Protein AF-A0A7J4B274-F1 (afdb_monomer)

Foldseek 3Di:
DQLLVQCPVVDDPVLSVQDDSDWDDDQLEIEDEDDPVCVVVLLVSVVSVCVVPVSHQWYWYWDDFQDDPVRDTDIDTPGD

Secondary structure (DSSP, 8-state):
--HHHHHHTTS-HHHHHH-----EEETTEEEE---GGGGGGHHHHHHHHHHH-TT--EEEEEEEEEETTTTEEEEEEEE-

Nearest PDB structures (foldseek):
 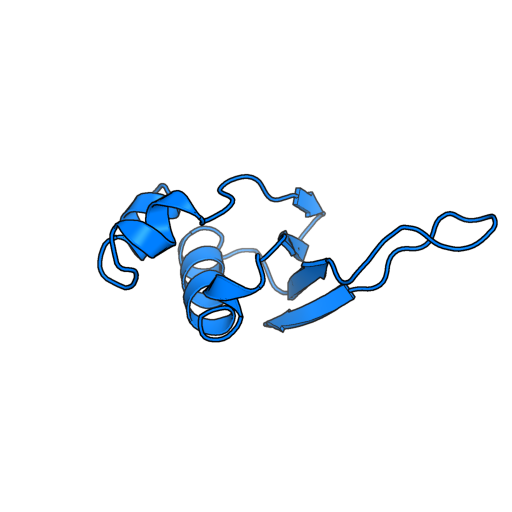 5wt1-assembly1_A  TM=8.513E-01  e=2.079E-05  Pyrococcus abyssi GE5
  5yac-assembly1_A  TM=7.877E-01  e=2.904E-05  Pyrococcus abyssi GE5
  5hjk-assembly1_A  TM=8.277E-01  e=4.336E-05  Pyrococcus abyssi GE5
  2zzm-assembly1_A  TM=7.869E-01  e=2.016E-04  Methanocaldococcus jannaschii
  3a26-assembly1_A  TM=6.915E-01  e=1.309E-03  Pyrococcus horikoshii

Structure (mmCIF, N/CA/C/O backbone):
data_AF-A0A7J4B274-F1
#
_entry.id   AF-A0A7J4B274-F1
#
loop_
_atom_site.group_PDB
_atom_site.id
_atom_site.type_symbol
_atom_site.label_atom_id
_atom_site.label_alt_id
_atom_site.label_comp_id
_atom_site.label_asym_id
_atom_site.label_entity_id
_atom_site.label_seq_id
_atom_site.pdbx_PDB_ins_code
_atom_site.Cartn_x
_atom_site.Cartn_y
_atom_site.Cartn_z
_atom_site.occupancy
_atom_site.B_iso_or_equiv
_atom_site.auth_seq_id
_atom_site.auth_comp_id
_atom_site.auth_asym_id
_atom_site.auth_atom_id
_atom_site.pdbx_PDB_model_num
ATOM 1 N N . MET A 1 1 ? -9.422 14.393 0.570 1.00 59.72 1 MET A N 1
ATOM 2 C CA . MET A 1 1 ? -9.445 13.719 1.886 1.00 59.72 1 MET A CA 1
ATOM 3 C C . MET A 1 1 ? -8.087 13.112 2.128 1.00 59.72 1 MET A C 1
ATOM 5 O O . MET A 1 1 ? -7.556 12.486 1.216 1.00 59.72 1 MET A O 1
ATOM 9 N N . GLU A 1 2 ? -7.519 13.307 3.311 1.00 72.75 2 GLU A N 1
ATOM 10 C CA . GLU A 1 2 ? -6.272 12.634 3.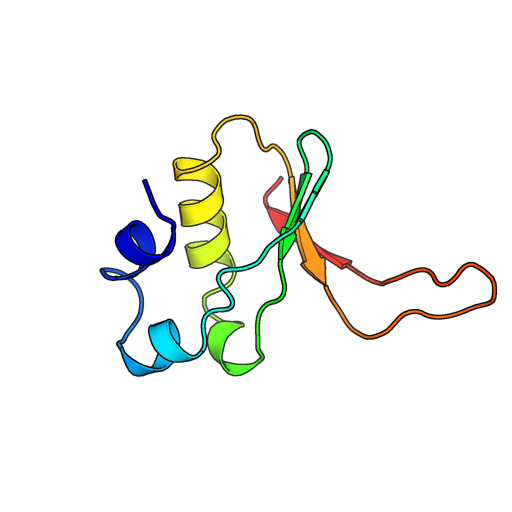659 1.00 72.75 2 GLU A CA 1
ATOM 11 C C . GLU A 1 2 ? -6.548 11.180 4.049 1.00 72.75 2 GLU A C 1
ATOM 13 O O . GLU A 1 2 ? -7.498 10.869 4.765 1.00 72.75 2 GLU A O 1
ATOM 18 N N . ILE A 1 3 ? -5.676 10.263 3.634 1.00 79.00 3 ILE A N 1
ATOM 19 C CA . ILE A 1 3 ? -5.786 8.841 3.999 1.00 79.00 3 ILE A CA 1
ATOM 20 C C . ILE A 1 3 ? -5.751 8.616 5.503 1.00 79.00 3 ILE A C 1
ATOM 22 O O . ILE A 1 3 ? -6.404 7.707 6.009 1.00 79.00 3 ILE A O 1
ATOM 26 N N . ARG A 1 4 ? -5.005 9.454 6.227 1.00 77.44 4 ARG A N 1
ATOM 27 C CA . ARG A 1 4 ? -4.892 9.358 7.679 1.00 77.44 4 ARG A CA 1
ATOM 28 C C . ARG A 1 4 ? -6.239 9.579 8.363 1.00 77.44 4 ARG A C 1
ATOM 30 O O . ARG A 1 4 ? -6.492 8.943 9.375 1.00 77.44 4 ARG A O 1
ATOM 37 N N . GLU A 1 5 ? -7.095 10.433 7.809 1.00 79.81 5 GLU A N 1
ATOM 38 C CA . GLU A 1 5 ? -8.442 10.677 8.330 1.00 79.81 5 GLU A CA 1
ATOM 39 C C . GLU A 1 5 ? -9.352 9.475 8.089 1.00 79.81 5 GLU A C 1
ATOM 41 O O . GLU A 1 5 ? -9.980 8.996 9.025 1.00 79.81 5 GLU A O 1
ATOM 46 N N . VAL A 1 6 ? -9.336 8.915 6.876 1.00 82.25 6 VAL A N 1
ATOM 47 C CA . VAL A 1 6 ? -10.125 7.716 6.531 1.00 82.25 6 VAL A CA 1
ATOM 48 C C . VAL A 1 6 ? -9.7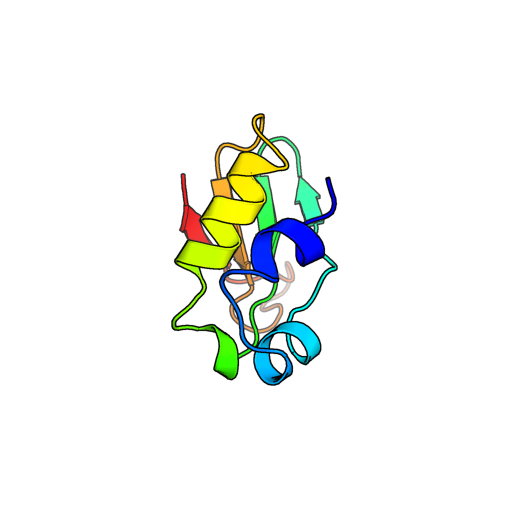34 6.519 7.404 1.00 82.25 6 VAL A C 1
ATOM 50 O O . VAL A 1 6 ? -10.561 5.689 7.767 1.00 82.25 6 VAL A O 1
ATOM 53 N N . LEU A 1 7 ? -8.453 6.435 7.756 1.00 83.06 7 LEU A N 1
ATOM 54 C CA . LEU A 1 7 ? -7.891 5.348 8.541 1.00 83.06 7 LEU A CA 1
ATOM 55 C C . LEU A 1 7 ? -7.984 5.558 10.060 1.00 83.06 7 LEU A C 1
ATOM 57 O O . LEU A 1 7 ? -7.798 4.585 10.791 1.00 83.06 7 LEU A O 1
ATOM 61 N N . LYS A 1 8 ? -8.305 6.767 10.548 1.00 81.19 8 LYS A N 1
ATOM 62 C CA . LYS A 1 8 ? -8.442 7.054 11.991 1.00 81.19 8 LYS A CA 1
ATOM 63 C C . LYS A 1 8 ? -9.517 6.207 12.666 1.00 81.19 8 LYS A C 1
ATOM 65 O O . LYS A 1 8 ? -9.348 5.814 13.811 1.00 81.19 8 LYS A O 1
ATOM 70 N N . GLU A 1 9 ? -10.591 5.898 11.948 1.00 79.44 9 GLU A N 1
ATOM 71 C CA . GLU A 1 9 ? -11.702 5.095 12.473 1.00 79.44 9 GLU A CA 1
ATOM 72 C C . GLU A 1 9 ? -11.434 3.581 12.405 1.00 79.44 9 GLU A C 1
ATOM 74 O O . GLU A 1 9 ? -12.151 2.793 13.016 1.00 79.44 9 GLU A O 1
ATOM 79 N N . GLN A 1 10 ? -10.403 3.147 11.665 1.00 81.38 10 GLN A N 1
ATOM 80 C CA . GLN A 1 10 ? -10.122 1.725 11.398 1.00 81.38 10 GLN A CA 1
ATOM 81 C C . GLN A 1 10 ? -8.792 1.226 11.998 1.00 81.38 10 GLN A C 1
ATOM 83 O O . GLN A 1 10 ? -8.530 0.015 12.075 1.00 81.38 10 GLN A O 1
ATOM 88 N N . LEU A 1 11 ? -7.922 2.141 12.423 1.00 83.12 11 LEU A N 1
ATOM 89 C CA . LEU A 1 11 ? -6.629 1.859 13.042 1.00 83.12 11 LEU A CA 1
ATOM 90 C C . LEU A 1 11 ? -6.552 2.506 14.422 1.00 83.12 11 LEU A C 1
ATOM 92 O O . LEU A 1 11 ? 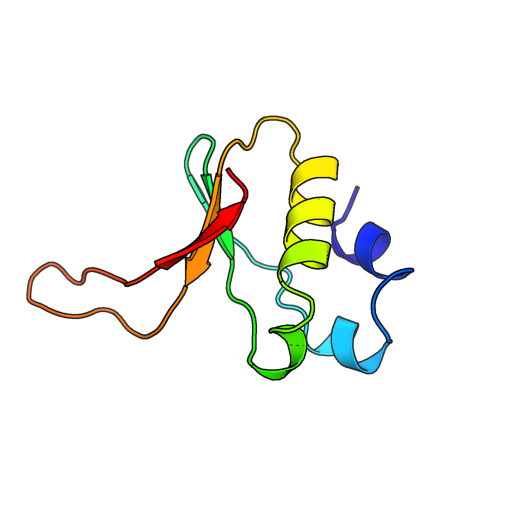-7.032 3.610 14.635 1.00 83.12 11 LEU A O 1
ATOM 96 N N . SER A 1 12 ? -5.902 1.817 15.356 1.00 83.38 12 SER A N 1
ATOM 97 C CA . SER A 1 12 ? -5.582 2.379 16.668 1.00 83.38 12 SER A CA 1
ATOM 98 C C . SER A 1 12 ? -4.518 3.475 16.558 1.00 83.38 12 SER A C 1
ATOM 100 O O . SER A 1 12 ? -3.724 3.492 15.614 1.00 83.38 12 SER A O 1
ATOM 102 N N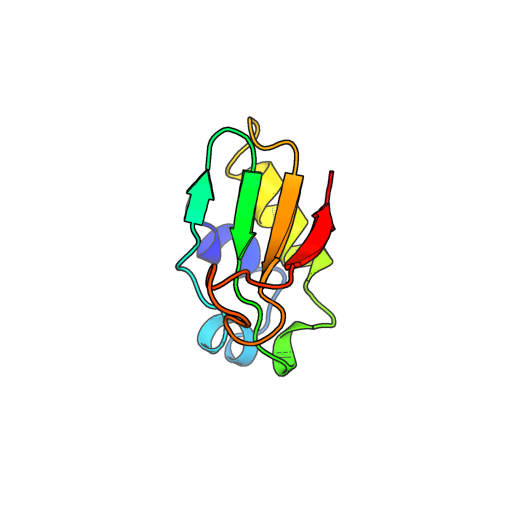 . ASP A 1 13 ? -4.408 4.342 17.567 1.00 82.75 13 ASP A N 1
ATOM 103 C CA . ASP A 1 13 ? -3.392 5.407 17.600 1.00 82.75 13 ASP A CA 1
ATOM 104 C C . ASP A 1 13 ? -1.956 4.891 17.435 1.00 82.75 13 ASP A C 1
ATOM 106 O O . ASP A 1 13 ? -1.115 5.539 16.807 1.00 82.75 13 ASP A O 1
ATOM 110 N N . LYS A 1 14 ? -1.662 3.701 17.976 1.00 83.56 14 LYS A N 1
ATOM 111 C CA . LYS A 1 14 ? -0.347 3.058 17.828 1.00 83.56 14 LYS A CA 1
ATOM 112 C C . LYS A 1 14 ? -0.067 2.691 16.373 1.00 83.56 14 LYS A C 1
ATOM 114 O O . LYS A 1 14 ? 1.034 2.914 15.880 1.00 83.56 14 LYS A O 1
ATOM 119 N N . GLU A 1 15 ? -1.067 2.162 15.686 1.00 83.56 15 GLU A N 1
ATOM 120 C CA . GLU A 1 15 ? -0.964 1.753 14.288 1.00 83.56 15 GLU A CA 1
ATOM 121 C C . GLU A 1 15 ? -0.934 2.958 13.342 1.00 83.56 15 GLU A C 1
ATOM 123 O O . GLU A 1 15 ? -0.159 2.971 12.389 1.00 83.56 15 GLU A O 1
ATOM 128 N N . LEU A 1 16 ? -1.702 4.011 13.638 1.00 82.81 16 LEU A N 1
ATOM 129 C CA . LEU A 1 16 ? -1.667 5.277 12.901 1.00 82.81 16 LEU A CA 1
ATOM 130 C C . LEU A 1 16 ? -0.302 5.962 12.982 1.00 82.81 16 LEU A C 1
ATOM 132 O O . LEU A 1 16 ? 0.108 6.605 12.021 1.00 82.81 16 LEU A O 1
ATOM 136 N N . LYS A 1 17 ? 0.410 5.828 14.108 1.00 83.62 17 LYS A N 1
ATOM 137 C CA . LYS A 1 17 ? 1.793 6.315 14.240 1.00 83.62 17 LYS A CA 1
ATOM 138 C C . LYS A 1 17 ? 2.787 5.515 13.396 1.00 83.62 17 LYS A C 1
ATOM 140 O O . LYS A 1 17 ? 3.803 6.064 12.988 1.00 83.62 17 LYS A O 1
ATOM 145 N N . GLN A 1 18 ? 2.510 4.237 13.148 1.00 83.94 18 GLN A N 1
ATOM 146 C CA . GLN A 1 18 ? 3.357 3.366 12.325 1.00 83.94 18 GLN A CA 1
ATOM 147 C C . GLN A 1 18 ? 3.019 3.445 10.834 1.00 83.94 18 GLN A C 1
ATOM 149 O O . GLN A 1 18 ? 3.820 3.032 9.994 1.00 83.94 18 GLN A O 1
ATOM 154 N N . LEU A 1 19 ? 1.837 3.957 10.491 1.00 83.94 19 LEU A N 1
ATOM 155 C CA . LEU A 1 19 ? 1.397 4.099 9.115 1.00 83.94 19 LEU A CA 1
ATOM 156 C C . LEU A 1 19 ? 2.340 5.032 8.346 1.00 83.94 19 LEU A C 1
ATOM 158 O O . LEU A 1 19 ? 2.470 6.215 8.656 1.00 83.94 19 LEU A O 1
ATOM 162 N N . LYS A 1 20 ? 2.946 4.504 7.283 1.00 82.00 20 LYS A N 1
ATOM 163 C CA . LYS A 1 20 ? 3.647 5.324 6.298 1.00 82.00 20 LYS A CA 1
ATOM 164 C C . LYS A 1 20 ? 2.611 6.030 5.429 1.00 82.00 20 LYS A C 1
ATOM 166 O O . LYS A 1 20 ? 1.858 5.382 4.709 1.00 82.00 20 LYS A O 1
ATOM 171 N N . THR A 1 21 ? 2.565 7.355 5.526 1.00 79.00 21 THR A N 1
ATOM 172 C CA . THR A 1 21 ? 1.656 8.195 4.734 1.00 79.00 21 THR A CA 1
ATOM 173 C C . THR A 1 21 ? 2.185 8.476 3.332 1.00 79.00 21 THR A C 1
ATOM 175 O O . THR A 1 21 ? 1.403 8.836 2.460 1.00 79.00 21 THR A O 1
ATOM 178 N N . SER A 1 22 ? 3.488 8.294 3.097 1.00 82.81 22 SER A N 1
ATOM 179 C CA . SER A 1 22 ? 4.095 8.436 1.777 1.00 82.81 22 SER A CA 1
ATOM 180 C C . SER A 1 22 ? 3.904 7.176 0.931 1.00 82.81 22 SER A C 1
ATOM 182 O O . SER A 1 22 ? 4.157 6.049 1.366 1.00 82.81 22 SER A O 1
ATOM 184 N N . PHE A 1 23 ? 3.474 7.380 -0.307 1.00 90.12 23 PHE A N 1
ATOM 185 C CA . PHE A 1 23 ? 3.335 6.348 -1.325 1.00 90.12 23 PHE A CA 1
ATOM 186 C C . PHE A 1 23 ? 3.615 6.939 -2.703 1.00 90.12 23 PHE A C 1
ATOM 188 O O . PHE A 1 23 ? 3.523 8.149 -2.897 1.00 90.12 23 PHE A O 1
ATOM 195 N N . ASP A 1 24 ? 3.955 6.069 -3.650 1.00 91.56 24 ASP A N 1
ATOM 196 C CA . ASP A 1 24 ? 4.208 6.466 -5.031 1.00 91.56 24 ASP A CA 1
ATOM 197 C C . ASP A 1 24 ? 2.961 6.174 -5.874 1.00 91.56 24 ASP A C 1
ATOM 199 O O . ASP A 1 24 ? 2.366 5.101 -5.745 1.00 91.56 24 ASP A O 1
ATOM 203 N N . ILE A 1 25 ? 2.583 7.104 -6.750 1.00 92.75 25 ILE A N 1
ATOM 204 C CA . ILE A 1 25 ? 1.535 6.904 -7.758 1.00 92.75 25 ILE A CA 1
ATOM 205 C C . ILE A 1 25 ? 2.207 6.873 -9.131 1.00 92.75 25 ILE A C 1
ATOM 207 O O . ILE A 1 25 ? 2.934 7.798 -9.488 1.00 92.75 25 ILE A O 1
ATOM 211 N N . ILE A 1 26 ? 1.981 5.806 -9.894 1.00 94.31 26 ILE A N 1
ATOM 212 C CA . ILE A 1 26 ? 2.519 5.605 -11.242 1.00 94.31 26 ILE A CA 1
ATOM 213 C C . ILE A 1 26 ? 1.344 5.251 -12.154 1.00 94.31 26 ILE A C 1
ATOM 215 O O . ILE A 1 26 ? 0.886 4.109 -12.168 1.00 94.31 26 ILE A O 1
ATOM 219 N N . GLY A 1 27 ? 0.835 6.234 -12.899 1.00 94.94 27 GLY A N 1
ATOM 220 C CA . GLY A 1 27 ? -0.368 6.055 -13.716 1.00 94.94 27 GLY A CA 1
ATOM 221 C C . GLY A 1 27 ? -1.577 5.685 -12.852 1.00 94.94 27 GLY A C 1
ATOM 222 O O . GLY A 1 27 ? -1.954 6.441 -11.962 1.00 94.94 27 GLY A O 1
ATOM 223 N N . ASP A 1 28 ? -2.161 4.510 -13.092 1.00 95.25 28 ASP A N 1
ATOM 224 C CA . ASP A 1 28 ? -3.275 3.944 -12.319 1.00 95.25 28 ASP A CA 1
ATOM 225 C C . ASP A 1 28 ? -2.827 2.917 -11.257 1.00 95.25 28 ASP A C 1
ATOM 227 O O . ASP A 1 28 ? -3.648 2.157 -10.728 1.00 95.25 28 ASP A O 1
ATOM 231 N N . ILE A 1 29 ? -1.531 2.902 -10.919 1.00 95.56 29 ILE A N 1
ATOM 232 C CA . ILE A 1 29 ? -0.929 1.997 -9.937 1.00 95.56 29 ILE A CA 1
ATOM 233 C C . ILE A 1 29 ? -0.411 2.789 -8.736 1.00 95.56 29 ILE A C 1
ATOM 235 O O . ILE A 1 29 ? 0.410 3.692 -8.876 1.00 95.56 29 ILE A O 1
ATOM 239 N N . ILE A 1 30 ? -0.820 2.392 -7.533 1.00 95.12 30 ILE A N 1
ATOM 240 C CA . ILE A 1 30 ? -0.234 2.879 -6.282 1.00 95.12 30 ILE A CA 1
ATOM 241 C C . ILE A 1 30 ? 0.768 1.863 -5.747 1.00 95.12 30 ILE A C 1
ATOM 243 O O . ILE A 1 30 ? 0.480 0.669 -5.655 1.00 95.12 30 ILE A O 1
ATOM 247 N N . VAL A 1 31 ? 1.922 2.350 -5.300 1.00 94.06 31 VAL A N 1
ATOM 248 C CA . VAL A 1 31 ? 2.938 1.552 -4.621 1.00 94.06 31 VAL A CA 1
ATOM 249 C C . VAL A 1 31 ? 3.121 2.048 -3.190 1.00 94.06 31 VAL A C 1
ATOM 251 O O . VAL A 1 31 ? 3.626 3.143 -2.945 1.00 94.06 31 VAL A O 1
ATOM 254 N N . ILE A 1 32 ? 2.779 1.192 -2.233 1.00 92.50 32 ILE A N 1
ATOM 255 C CA . ILE A 1 32 ? 2.867 1.471 -0.800 1.00 92.50 32 ILE A CA 1
ATOM 256 C C . ILE A 1 32 ? 3.930 0.621 -0.111 1.00 92.50 32 ILE A C 1
ATOM 258 O O . ILE A 1 32 ? 4.311 -0.466 -0.557 1.00 92.50 32 ILE A O 1
ATOM 262 N N . GLU A 1 33 ? 4.415 1.122 1.017 1.00 90.00 33 GLU A N 1
ATOM 263 C CA . GLU A 1 33 ? 5.259 0.368 1.930 1.00 90.00 33 GLU A CA 1
ATOM 264 C C . GLU A 1 33 ? 4.495 0.143 3.229 1.00 90.00 33 GLU A C 1
ATOM 266 O O . GLU A 1 33 ? 4.107 1.096 3.898 1.00 90.00 33 GLU A O 1
ATOM 271 N N . ILE A 1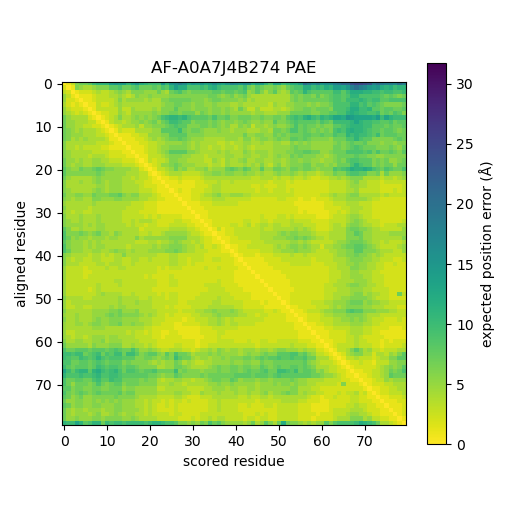 34 ? 4.273 -1.123 3.580 1.00 88.19 34 ILE A N 1
ATOM 272 C CA . ILE A 1 34 ? 3.530 -1.475 4.788 1.00 88.19 34 ILE A CA 1
ATOM 273 C C . ILE A 1 34 ? 4.493 -2.137 5.774 1.00 88.19 34 ILE A C 1
ATOM 275 O O . ILE A 1 34 ? 5.082 -3.174 5.437 1.00 88.19 34 ILE A O 1
ATOM 279 N N . PRO A 1 35 ? 4.666 -1.556 6.973 1.00 87.38 35 PRO A N 1
ATOM 280 C CA . PRO A 1 35 ? 5.519 -2.126 8.003 1.00 87.38 35 PRO A CA 1
ATOM 281 C C . PRO A 1 35 ? 4.910 -3.431 8.545 1.00 87.38 35 PRO A C 1
ATOM 283 O O . PRO A 1 35 ? 3.737 -3.746 8.316 1.00 87.38 35 PRO A O 1
ATOM 286 N N . LYS A 1 36 ? 5.725 -4.264 9.201 1.00 85.06 36 LYS A N 1
ATOM 287 C CA . LYS A 1 36 ? 5.340 -5.650 9.536 1.00 85.06 36 LYS A CA 1
ATOM 288 C C . LYS A 1 36 ? 4.125 -5.710 10.465 1.00 85.06 36 LYS A C 1
ATOM 290 O O . LYS A 1 36 ? 3.316 -6.627 10.342 1.00 85.06 36 LYS A O 1
ATOM 295 N N . GLU A 1 37 ? 3.987 -4.720 11.331 1.00 85.56 37 GLU A N 1
ATOM 296 C CA . GLU A 1 37 ? 2.924 -4.553 12.316 1.00 85.56 37 GLU A CA 1
ATOM 297 C C . GLU A 1 37 ? 1.555 -4.371 11.644 1.00 85.56 37 GLU A C 1
ATOM 299 O O . GLU A 1 37 ? 0.549 -4.899 12.112 1.00 85.56 37 GLU A O 1
ATOM 304 N N . LEU A 1 38 ? 1.525 -3.715 10.478 1.00 86.88 38 LEU A N 1
ATOM 305 C CA . LEU A 1 38 ? 0.305 -3.416 9.723 1.00 86.88 38 LEU A CA 1
ATOM 306 C C . LEU A 1 38 ? -0.022 -4.462 8.647 1.00 86.88 38 LEU A C 1
ATOM 308 O O . LEU A 1 38 ? -0.983 -4.300 7.895 1.00 86.88 38 LEU A O 1
ATOM 312 N N . ARG A 1 39 ? 0.714 -5.582 8.588 1.00 84.69 39 ARG A N 1
ATOM 313 C CA . ARG A 1 39 ? 0.496 -6.648 7.588 1.00 84.69 39 ARG A CA 1
ATOM 314 C C . ARG A 1 39 ? -0.902 -7.263 7.613 1.00 84.69 39 ARG A C 1
ATOM 316 O O . ARG A 1 39 ? -1.383 -7.746 6.592 1.00 84.69 39 ARG A O 1
ATOM 323 N N . LYS A 1 40 ? -1.567 -7.275 8.769 1.00 87.00 40 LYS A N 1
ATOM 324 C CA . LYS A 1 40 ? -2.950 -7.771 8.874 1.00 87.00 40 LYS A CA 1
ATOM 325 C C . LYS A 1 40 ? -3.973 -6.766 8.333 1.00 87.00 40 LYS A C 1
ATOM 327 O O . LYS A 1 40 ? -5.088 -7.153 8.006 1.00 87.00 40 LYS A O 1
ATOM 332 N N . LYS A 1 41 ? -3.582 -5.496 8.199 1.00 88.12 41 LYS A N 1
ATOM 333 C CA . LYS A 1 41 ? -4.435 -4.372 7.795 1.00 88.12 41 LYS A CA 1
ATOM 334 C C . LYS A 1 41 ? -4.144 -3.874 6.3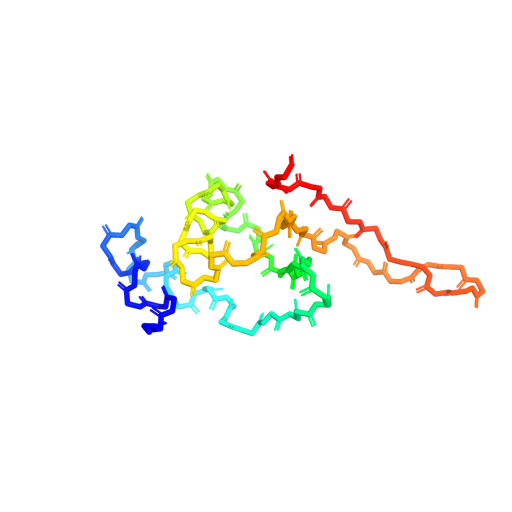77 1.00 88.12 41 LYS A C 1
ATOM 336 O O . LYS A 1 41 ? -4.681 -2.850 5.973 1.00 88.12 41 LYS A O 1
ATOM 341 N N . GLU A 1 42 ? -3.362 -4.619 5.590 1.00 89.56 42 GLU A N 1
ATOM 342 C CA . GLU A 1 42 ? -3.021 -4.260 4.200 1.00 89.56 42 GLU A CA 1
ATOM 343 C C . GLU A 1 42 ? -4.264 -4.011 3.344 1.00 89.56 42 GLU A C 1
ATOM 345 O O . GLU A 1 42 ? -4.289 -3.062 2.568 1.00 89.56 42 GLU A O 1
ATOM 350 N N . LYS A 1 43 ? -5.310 -4.826 3.530 1.00 90.06 43 LYS A N 1
ATOM 351 C CA . LYS A 1 43 ? -6.586 -4.672 2.818 1.00 90.06 43 LYS A CA 1
ATOM 352 C C . LYS A 1 43 ? -7.316 -3.385 3.201 1.00 90.06 43 LYS A C 1
ATOM 354 O O . LYS A 1 43 ? -7.750 -2.661 2.321 1.00 90.06 43 LYS A O 1
ATOM 359 N N . ILE A 1 44 ? -7.376 -3.075 4.496 1.00 90.69 44 ILE A N 1
ATOM 360 C CA . ILE A 1 44 ? -8.024 -1.864 5.019 1.00 90.69 44 ILE A CA 1
ATOM 361 C C . ILE A 1 44 ? -7.335 -0.613 4.458 1.00 90.69 44 ILE A C 1
ATOM 363 O O . ILE A 1 44 ? -7.988 0.305 3.971 1.00 90.69 44 ILE A O 1
ATOM 367 N N . ILE A 1 45 ? -5.998 -0.611 4.460 1.00 89.75 45 ILE A N 1
ATOM 368 C CA . ILE A 1 45 ? -5.195 0.478 3.892 1.00 89.75 45 ILE A CA 1
ATOM 369 C C . ILE A 1 45 ? -5.448 0.608 2.383 1.00 89.75 45 ILE A C 1
ATOM 371 O O . ILE A 1 45 ? -5.631 1.718 1.888 1.00 89.75 45 ILE A O 1
ATOM 375 N N . ALA A 1 46 ? -5.497 -0.510 1.654 1.00 90.81 46 ALA A N 1
ATOM 376 C CA . ALA A 1 46 ? -5.794 -0.514 0.223 1.00 90.81 46 ALA A CA 1
ATOM 377 C C . ALA A 1 46 ? -7.207 0.010 -0.092 1.00 90.81 46 ALA A C 1
ATOM 379 O O . ALA A 1 46 ? -7.371 0.791 -1.027 1.00 90.81 46 ALA A O 1
ATOM 380 N N . ASP A 1 47 ? -8.211 -0.348 0.707 1.00 90.81 47 ASP A N 1
ATOM 381 C CA . ASP A 1 47 ? -9.577 0.154 0.541 1.00 90.81 47 ASP A CA 1
ATOM 382 C C . ASP A 1 47 ? -9.671 1.660 0.799 1.00 90.81 47 ASP A C 1
ATOM 384 O O . ASP A 1 47 ? -10.333 2.375 0.043 1.00 90.81 47 ASP A O 1
ATOM 388 N N . ALA A 1 48 ? -8.976 2.165 1.823 1.00 89.94 48 ALA A N 1
ATOM 389 C CA . ALA A 1 48 ? -8.879 3.601 2.066 1.00 89.94 48 ALA A CA 1
ATOM 390 C C . ALA A 1 48 ? -8.211 4.320 0.883 1.00 89.94 48 ALA A C 1
ATOM 392 O O . ALA A 1 48 ? -8.756 5.299 0.377 1.00 89.94 48 ALA A O 1
ATOM 393 N N . LEU A 1 49 ? -7.093 3.785 0.374 1.00 90.50 49 LEU A N 1
ATOM 394 C CA . LEU A 1 49 ? -6.411 4.311 -0.814 1.00 90.50 49 LEU A CA 1
ATOM 395 C C . LEU A 1 49 ? -7.335 4.368 -2.030 1.00 90.50 49 LEU A C 1
ATOM 397 O O . LEU A 1 49 ? -7.330 5.377 -2.729 1.00 90.50 49 LEU A O 1
ATOM 401 N N . ARG A 1 50 ? -8.155 3.334 -2.250 1.00 90.00 50 ARG A N 1
ATOM 402 C CA . ARG A 1 50 ? -9.120 3.278 -3.355 1.00 90.00 50 ARG A CA 1
ATOM 403 C C . ARG A 1 50 ? -10.229 4.319 -3.216 1.00 90.00 50 ARG A C 1
ATOM 405 O O . ARG A 1 50 ? -10.601 4.944 -4.202 1.00 90.00 50 ARG A O 1
ATOM 412 N N . LYS A 1 51 ? -10.752 4.522 -2.002 1.00 89.06 51 LYS A N 1
ATOM 413 C CA . LYS A 1 51 ? -11.756 5.565 -1.731 1.00 89.06 51 LYS A CA 1
ATOM 414 C C . LYS A 1 51 ? -11.192 6.963 -1.982 1.00 89.06 51 LYS A C 1
ATOM 416 O O . LYS A 1 51 ? -11.890 7.812 -2.522 1.00 89.06 51 LYS A O 1
ATOM 421 N N . THR A 1 52 ? -9.936 7.196 -1.604 1.00 88.69 52 THR A N 1
ATOM 422 C CA . THR A 1 52 ? -9.275 8.493 -1.794 1.00 88.69 52 THR A CA 1
ATOM 423 C C . THR A 1 52 ? -8.806 8.715 -3.237 1.00 88.69 52 THR A C 1
ATOM 425 O O . THR A 1 52 ? -8.821 9.848 -3.708 1.00 88.69 52 THR A O 1
ATOM 428 N N . HIS A 1 53 ? -8.424 7.653 -3.953 1.00 90.31 53 HIS A N 1
ATOM 429 C CA . HIS A 1 53 ? -7.907 7.698 -5.324 1.00 90.31 53 HIS A CA 1
ATOM 430 C C . HIS A 1 53 ? -8.738 6.781 -6.238 1.00 90.31 53 HIS A C 1
ATOM 432 O O . HIS A 1 53 ? -8.305 5.678 -6.575 1.00 90.31 53 HIS A O 1
ATOM 438 N N . PRO A 1 54 ? -9.930 7.220 -6.676 1.00 88.31 54 PRO A N 1
ATOM 439 C CA . PRO A 1 54 ? -10.867 6.368 -7.414 1.00 88.31 54 PRO A CA 1
ATOM 440 C C . PRO A 1 54 ? -10.377 5.941 -8.808 1.00 88.31 54 PRO A C 1
ATOM 442 O O . PRO A 1 54 ? -10.882 4.970 -9.359 1.00 88.31 54 PRO A O 1
ATOM 445 N N . HIS A 1 55 ? -9.394 6.642 -9.385 1.00 91.69 55 HIS A N 1
ATOM 446 C CA . HIS A 1 55 ? -8.804 6.311 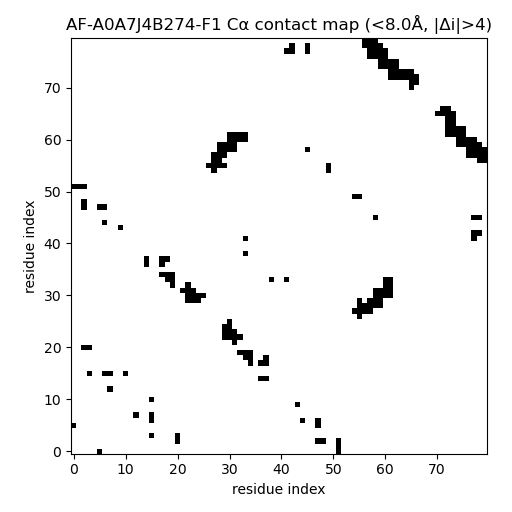-10.690 1.00 91.69 55 HIS A CA 1
ATOM 447 C C . HIS A 1 55 ? -7.790 5.156 -10.628 1.00 91.69 55 HIS A C 1
ATOM 449 O O . HIS A 1 55 ? -7.363 4.653 -11.666 1.00 91.69 55 HIS A O 1
ATOM 455 N N . VAL A 1 56 ? -7.380 4.746 -9.426 1.00 93.94 56 VAL A N 1
ATOM 456 C CA . VAL A 1 56 ? -6.364 3.712 -9.224 1.00 93.94 56 VAL A CA 1
ATOM 457 C C . VAL A 1 56 ? -6.985 2.338 -9.412 1.00 93.94 56 VAL A C 1
ATOM 459 O O . VAL A 1 56 ? -7.960 1.980 -8.751 1.00 93.94 56 VAL A O 1
ATOM 462 N N . LYS A 1 57 ? -6.374 1.539 -10.285 1.00 95.06 57 LYS A N 1
ATOM 463 C CA . LYS A 1 57 ? -6.814 0.174 -10.584 1.00 95.06 57 LYS A CA 1
ATOM 464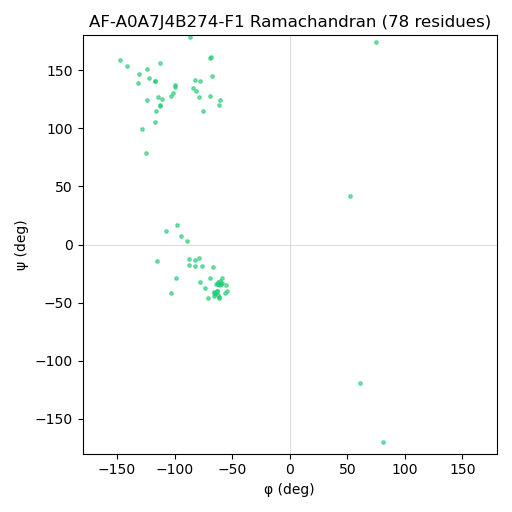 C C . LYS A 1 57 ? -6.015 -0.873 -9.832 1.00 95.06 57 LYS A C 1
ATOM 466 O O . LYS A 1 57 ? -6.558 -1.924 -9.533 1.00 95.06 57 LYS A O 1
ATOM 471 N N . THR A 1 58 ? -4.750 -0.600 -9.511 1.00 95.81 58 THR A N 1
ATOM 472 C CA . THR A 1 58 ? -3.868 -1.577 -8.857 1.00 95.81 58 THR A CA 1
ATOM 473 C C . THR A 1 58 ? -3.153 -0.966 -7.658 1.00 95.81 58 THR A C 1
ATOM 475 O O . THR A 1 58 ? -2.656 0.154 -7.723 1.00 95.81 58 THR A O 1
ATOM 478 N N . ILE A 1 59 ? -3.047 -1.723 -6.562 1.00 95.12 59 ILE A N 1
ATOM 479 C CA . ILE A 1 59 ? -2.266 -1.336 -5.380 1.00 95.12 59 ILE A CA 1
ATOM 480 C C . ILE A 1 59 ? -1.242 -2.426 -5.075 1.00 95.12 59 ILE A C 1
ATOM 482 O O . ILE A 1 59 ? -1.581 -3.599 -4.878 1.00 95.12 59 ILE A O 1
ATOM 486 N N . LEU A 1 60 ? 0.023 -2.018 -5.013 1.00 95.44 60 LEU A N 1
ATOM 487 C CA . LEU A 1 60 ? 1.183 -2.871 -4.812 1.00 95.44 60 LEU A CA 1
ATOM 488 C C . LEU A 1 60 ? 1.896 -2.532 -3.502 1.00 95.44 60 LEU A C 1
ATOM 490 O O . LEU A 1 60 ? 2.099 -1.372 -3.164 1.00 95.44 60 LEU A O 1
ATOM 494 N N . LYS A 1 61 ? 2.365 -3.555 -2.794 1.00 94.00 61 LYS A N 1
ATOM 495 C CA . LYS A 1 61 ? 3.235 -3.436 -1.623 1.00 94.00 61 LYS A CA 1
ATOM 496 C C . LYS A 1 61 ? 4.677 -3.727 -1.997 1.00 94.00 61 LYS A C 1
ATOM 498 O O . LYS A 1 61 ? 4.949 -4.796 -2.538 1.00 94.00 61 LYS A O 1
ATOM 503 N N . LYS A 1 62 ? 5.614 -2.860 -1.623 1.00 92.19 62 LYS A N 1
ATOM 504 C CA . LYS A 1 62 ? 7.058 -3.145 -1.713 1.00 92.19 62 LYS A CA 1
ATOM 505 C C . LYS A 1 62 ? 7.405 -4.366 -0.845 1.00 92.19 62 LYS A C 1
ATOM 507 O O . LYS A 1 62 ? 7.115 -4.376 0.351 1.00 92.19 62 LYS A O 1
ATOM 512 N N . ILE A 1 63 ? 8.027 -5.393 -1.429 1.00 90.06 63 ILE A N 1
ATOM 513 C CA . ILE A 1 63 ? 8.586 -6.533 -0.691 1.00 90.06 63 ILE A CA 1
ATOM 514 C C . ILE A 1 63 ? 10.097 -6.547 -0.912 1.00 90.06 63 ILE A C 1
ATOM 516 O O . ILE A 1 63 ? 10.570 -6.945 -1.967 1.00 90.06 63 ILE A O 1
ATOM 520 N N . GLY A 1 64 ? 10.857 -6.141 0.098 1.00 85.44 64 GLY A N 1
ATOM 521 C CA . GLY A 1 64 ? 12.313 -6.260 0.073 1.00 85.44 64 GLY A CA 1
ATOM 522 C C . GLY A 1 64 ? 13.047 -5.166 -0.707 1.00 85.44 64 GLY A C 1
ATOM 523 O O . GLY A 1 64 ? 12.505 -4.104 -1.058 1.00 85.44 64 GLY A O 1
ATOM 524 N N . GLU A 1 65 ? 14.336 -5.420 -0.893 1.00 87.06 65 GLU A N 1
ATOM 525 C CA . GLU A 1 65 ? 15.288 -4.493 -1.493 1.00 87.06 65 GLU A CA 1
ATOM 526 C C . GLU A 1 65 ? 15.318 -4.604 -3.021 1.00 87.06 65 GLU A C 1
ATOM 528 O O . GLU A 1 65 ? 14.563 -5.360 -3.635 1.00 87.06 65 GLU A O 1
ATOM 533 N N . ARG A 1 66 ? 16.142 -3.762 -3.647 1.00 91.56 66 ARG A N 1
ATOM 534 C CA . ARG A 1 66 ? 16.393 -3.824 -5.086 1.00 91.56 66 ARG A CA 1
ATOM 535 C C . ARG A 1 66 ? 17.474 -4.868 -5.344 1.00 91.56 66 ARG A C 1
ATOM 537 O O . ARG A 1 66 ? 18.499 -4.848 -4.675 1.00 91.56 66 ARG A O 1
ATOM 544 N N . GLU A 1 67 ? 17.266 -5.725 -6.332 1.00 91.69 67 GLU A N 1
ATOM 545 C CA . GLU A 1 67 ? 18.148 -6.845 -6.657 1.00 91.69 67 GLU A CA 1
ATOM 546 C C . GLU A 1 67 ? 18.607 -6.784 -8.127 1.00 91.69 67 GLU A C 1
ATOM 548 O O . GLU A 1 67 ? 17.900 -6.285 -9.010 1.00 91.69 67 GLU A O 1
ATOM 553 N N . GLY A 1 68 ? 19.800 -7.326 -8.391 1.00 91.88 68 GLY A N 1
ATOM 554 C CA . GLY A 1 68 ? 20.355 -7.496 -9.737 1.00 91.88 68 GLY A CA 1
ATOM 555 C C . GLY A 1 68 ? 20.867 -6.213 -10.408 1.00 91.88 68 GLY A C 1
ATOM 556 O O . GLY A 1 68 ? 20.707 -5.100 -9.908 1.00 91.88 68 GLY A O 1
ATOM 557 N N . LYS A 1 69 ? 21.477 -6.376 -11.592 1.00 94.31 69 LYS A N 1
ATOM 558 C CA . LYS A 1 69 ? 22.082 -5.276 -12.375 1.00 94.31 69 LYS A CA 1
ATOM 559 C C . LYS A 1 69 ? 21.069 -4.198 -12.778 1.00 94.31 69 LYS A C 1
ATOM 561 O O . LYS A 1 69 ? 21.407 -3.023 -12.831 1.00 94.31 69 LYS A O 1
ATOM 566 N N . PHE A 1 70 ? 19.816 -4.595 -12.993 1.00 94.50 70 PHE A N 1
ATOM 567 C CA . PHE A 1 70 ? 18.716 -3.694 -13.348 1.00 94.50 70 PHE A CA 1
ATOM 568 C C . PHE A 1 70 ? 17.977 -3.119 -12.130 1.00 94.50 70 PHE A C 1
ATOM 570 O O . PHE A 1 70 ? 16.998 -2.397 -12.294 1.00 94.50 70 PHE A O 1
ATOM 577 N N . ARG A 1 71 ? 18.433 -3.431 -10.904 1.00 92.00 71 ARG A N 1
ATOM 578 C CA . ARG A 1 71 ? 17.869 -2.934 -9.637 1.00 92.00 71 ARG A CA 1
ATOM 579 C C . ARG A 1 71 ? 16.355 -3.145 -9.523 1.00 92.00 71 ARG A C 1
ATOM 581 O O . ARG A 1 71 ? 15.629 -2.269 -9.040 1.00 92.00 71 ARG A O 1
ATOM 588 N N . LEU A 1 72 ? 15.889 -4.316 -9.952 1.00 92.38 72 LEU A N 1
ATOM 589 C CA . LEU A 1 72 ? 14.478 -4.684 -9.907 1.00 92.38 72 LEU A CA 1
ATOM 590 C C . LEU A 1 72 ? 14.028 -4.848 -8.459 1.00 92.38 72 LEU A C 1
ATOM 592 O O . LEU A 1 72 ? 14.784 -5.312 -7.608 1.00 92.38 72 LEU A O 1
ATOM 596 N N . ARG A 1 73 ? 12.784 -4.469 -8.171 1.00 92.38 73 ARG A N 1
ATOM 597 C CA . ARG A 1 73 ? 12.197 -4.592 -6.835 1.00 92.38 73 ARG A CA 1
ATOM 598 C C . ARG A 1 73 ? 11.016 -5.550 -6.873 1.00 92.38 73 ARG A C 1
ATOM 600 O O . ARG A 1 73 ? 10.240 -5.527 -7.824 1.00 92.38 73 ARG A O 1
ATOM 607 N N . LYS A 1 74 ? 10.869 -6.375 -5.836 1.00 92.56 74 LYS A N 1
ATOM 608 C CA . LYS A 1 74 ? 9.725 -7.285 -5.704 1.00 92.56 74 LYS A CA 1
ATOM 609 C C . LYS A 1 74 ? 8.527 -6.542 -5.114 1.00 92.56 74 LYS A C 1
ATOM 611 O O . LYS A 1 74 ? 8.663 -5.720 -4.202 1.00 92.56 74 LYS A O 1
ATOM 616 N N . PHE A 1 75 ? 7.342 -6.862 -5.619 1.00 93.56 75 PHE A N 1
ATOM 617 C CA . PHE A 1 75 ? 6.084 -6.267 -5.182 1.00 93.56 75 PHE A CA 1
ATOM 618 C C . PHE A 1 75 ? 5.037 -7.344 -4.897 1.00 93.56 75 PHE A C 1
ATOM 620 O O . PHE A 1 75 ? 4.999 -8.375 -5.564 1.00 93.56 75 PHE A O 1
ATOM 627 N N . LYS A 1 76 ? 4.168 -7.098 -3.911 1.00 93.69 76 LYS A N 1
ATOM 628 C CA . LYS A 1 76 ? 2.961 -7.894 -3.659 1.00 93.69 76 LYS A CA 1
ATOM 629 C C . LYS A 1 76 ? 1.760 -7.134 -4.181 1.00 93.69 76 LYS A C 1
ATOM 631 O O . LYS A 1 76 ? 1.547 -6.009 -3.741 1.00 93.69 76 LYS A O 1
ATOM 636 N N . LYS A 1 77 ? 0.926 -7.749 -5.010 1.00 94.69 77 LYS A N 1
ATOM 637 C CA . LYS A 1 77 ? -0.396 -7.188 -5.301 1.00 94.69 77 LYS A CA 1
ATOM 638 C C . LYS A 1 77 ? -1.283 -7.292 -4.057 1.00 94.69 77 LYS A C 1
ATOM 640 O O . LYS A 1 77 ? -1.369 -8.365 -3.458 1.00 94.69 77 LYS A O 1
ATOM 645 N N . ILE A 1 78 ? -1.889 -6.179 -3.647 1.00 93.31 78 ILE A N 1
ATOM 646 C CA . ILE A 1 78 ? -2.906 -6.141 -2.583 1.00 93.31 78 ILE A CA 1
ATOM 647 C C . ILE A 1 78 ? -4.300 -6.000 -3.199 1.00 93.31 78 ILE A C 1
ATOM 649 O O . ILE A 1 78 ? -5.225 -6.677 -2.758 1.00 93.31 78 ILE A O 1
ATOM 653 N N . PHE A 1 79 ? -4.432 -5.145 -4.216 1.00 91.81 79 PHE A N 1
ATOM 654 C CA . PHE A 1 79 ? -5.689 -4.843 -4.899 1.00 91.81 79 PHE A CA 1
ATOM 655 C C . PHE A 1 79 ? -5.469 -4.679 -6.411 1.00 91.81 79 PHE A C 1
ATOM 657 O O . PHE A 1 79 ? -4.370 -4.306 -6.835 1.00 91.81 79 PHE A O 1
ATOM 664 N N . GLY A 1 80 ? -6.523 -4.950 -7.185 1.00 80.00 80 GLY A N 1
ATOM 665 C CA . GLY A 1 80 ? -6.629 -4.780 -8.637 1.00 80.00 80 GLY A CA 1
ATOM 666 C C . GLY A 1 80 ? -6.869 -6.064 -9.400 1.00 80.00 80 GLY A C 1
ATOM 667 O O . GLY A 1 80 ? -6.888 -7.145 -8.768 1.00 80.00 80 GLY A O 1
#

Radius of gyration: 12.94 Å; Cα contacts (8 Å, |Δi|>4): 112; chains: 1; bounding box: 34×22×32 Å

Sequence (80 aa):
MEIREVLKEQLSDKELKQLKTSFDIIGDIIVIEIPKELRKKEKIIADALRKTHPHVKTILKKIGEREGKFRLRKFKKIFG

Mean predicted aligned error: 4.37 Å

Solvent-accessible surface area (backbone atoms only — not comparable to full-atom values): 4868 Å² total; per-residue (Å²): 125,60,64,69,64,68,39,54,85,77,41,54,74,72,52,57,72,63,54,62,86,71,66,48,76,57,91,42,34,37,43,37,58,74,53,81,88,47,62,88,43,52,64,61,55,50,52,44,50,38,74,69,37,74,78,47,56,32,33,31,32,62,46,80,67,66,46,74,96,82,51,48,66,47,69,42,80,78,48,107

pLDDT: mean 88.18, std 6.15, range [59.72, 95.81]